Protein AF-A0AAP6A7G8-F1 (afdb_monomer_lite)

Organism: Streptococcus suis (NCBI:txid1307)

InterPro domains:
  IPR006541 Bacteriocin-associated integral membrane protein [PF07242] (1-87)

Sequence (88 aa):
MNLLYFETFKRKIAIKRIAGMGFIELHGSYLGEQVGSALIGMGLAMFMTKSVIVSLGVVVALLINSWMLLNNQAKREEKIQLSVLNGR

pLDDT: mean 75.29, std 10.33, range [42.47, 88.81]

Foldseek 3Di:
DLVVVCVVCVVVLVVVVVVVDDPCVSCVVVLVVLLVVLVVQLVVQCVPVVDNVRSVVSSVVSNVVVVVVNVVVVVVSVVVVVVVVVPD

Secondary structure (DSSP, 8-state):
-HHHHHHHHHHHHHHHHHTT--HHHHHHHHHHHHHHHHHHHHHHHHHHH--HHHHHHHHHHHHHHHHHHHHHHHHHHHHHHHHHHTT-

Radius of gyration: 16.34 Å; chains: 1; bounding box: 34×21×48 Å

Structure (mmCIF, 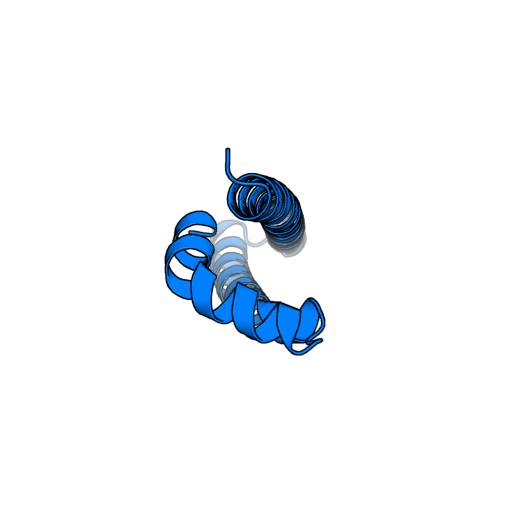N/CA/C/O backbone):
data_AF-A0AAP6A7G8-F1
#
_entry.id   AF-A0AAP6A7G8-F1
#
loop_
_atom_site.group_PDB
_atom_site.id
_atom_site.type_symbol
_atom_site.label_atom_id
_atom_site.label_alt_id
_atom_site.label_comp_id
_atom_site.label_asym_id
_atom_site.label_entity_id
_atom_site.label_seq_id
_atom_site.pdbx_PDB_ins_code
_atom_site.Cartn_x
_atom_site.Cartn_y
_atom_site.Cartn_z
_atom_site.occupancy
_atom_site.B_iso_or_equiv
_atom_site.auth_seq_id
_atom_site.auth_comp_id
_atom_site.auth_asym_id
_atom_site.auth_atom_id
_atom_site.pdbx_PDB_model_num
ATOM 1 N N . MET A 1 1 ? -3.468 8.522 1.929 1.00 52.06 1 MET A N 1
ATOM 2 C CA . MET A 1 1 ? -4.649 7.761 1.452 1.00 52.06 1 MET A CA 1
ATOM 3 C C . MET A 1 1 ? -5.102 6.665 2.416 1.00 52.06 1 MET A C 1
ATOM 5 O O . MET A 1 1 ? -6.298 6.521 2.600 1.00 52.06 1 MET A O 1
ATOM 9 N N . ASN A 1 2 ? -4.194 5.937 3.076 1.00 62.41 2 ASN A N 1
ATOM 10 C CA . ASN A 1 2 ? -4.559 4.830 3.974 1.00 62.41 2 ASN A CA 1
ATOM 11 C C . ASN A 1 2 ? -5.365 5.296 5.223 1.00 62.41 2 ASN A C 1
ATOM 13 O O . ASN A 1 2 ? -6.387 4.713 5.557 1.00 62.41 2 ASN A O 1
ATOM 17 N N . LEU A 1 3 ? -5.025 6.462 5.800 1.00 62.84 3 LEU A N 1
ATOM 18 C CA . LEU A 1 3 ? -5.809 7.111 6.875 1.00 62.84 3 LEU A CA 1
ATOM 19 C C . LEU A 1 3 ? -7.270 7.387 6.485 1.00 62.84 3 LEU A C 1
ATOM 21 O O . LEU A 1 3 ? -8.172 7.091 7.257 1.00 62.84 3 LEU A O 1
ATOM 25 N N . LEU A 1 4 ? -7.495 7.907 5.274 1.00 68.44 4 LEU A N 1
ATOM 26 C CA . LEU A 1 4 ? -8.830 8.260 4.785 1.00 68.44 4 LEU A CA 1
ATOM 27 C C . LEU A 1 4 ? -9.695 7.008 4.574 1.00 68.44 4 LEU A C 1
ATOM 29 O O . LEU A 1 4 ? -10.889 7.027 4.862 1.00 68.44 4 LEU A O 1
ATOM 33 N N . TYR A 1 5 ? -9.084 5.912 4.106 1.00 72.31 5 TYR A N 1
ATOM 34 C CA . TYR A 1 5 ? -9.738 4.607 3.998 1.00 72.31 5 TYR A CA 1
ATOM 35 C C . TYR A 1 5 ? -10.215 4.135 5.373 1.00 72.31 5 TYR A C 1
ATOM 37 O O . TYR A 1 5 ? -11.396 3.848 5.557 1.00 72.31 5 TYR A O 1
ATOM 45 N N . PHE A 1 6 ? -9.328 4.126 6.367 1.00 68.38 6 PHE A N 1
ATOM 46 C CA . PHE A 1 6 ? -9.713 3.726 7.712 1.00 68.38 6 PHE A CA 1
ATOM 47 C C . PHE A 1 6 ? -10.751 4.671 8.326 1.00 68.38 6 PHE A C 1
ATOM 49 O O . PHE A 1 6 ? -11.740 4.195 8.861 1.00 68.38 6 PHE A O 1
ATOM 56 N N . GLU A 1 7 ? -10.632 5.992 8.191 1.00 69.44 7 GLU A N 1
ATOM 57 C CA . GLU A 1 7 ? -11.652 6.922 8.698 1.00 69.44 7 GLU A CA 1
ATOM 58 C C . GLU A 1 7 ? -13.026 6.722 8.049 1.00 69.44 7 GLU A C 1
ATOM 60 O O . GLU A 1 7 ? -14.034 6.668 8.754 1.00 69.44 7 GLU A O 1
ATOM 65 N N . THR A 1 8 ? -13.069 6.532 6.731 1.00 70.69 8 THR A N 1
ATOM 66 C CA . THR A 1 8 ? -14.321 6.352 5.980 1.00 70.69 8 THR A CA 1
ATOM 67 C C . THR A 1 8 ? -14.963 4.991 6.262 1.00 70.69 8 THR A C 1
ATOM 69 O O . THR A 1 8 ? -16.188 4.871 6.336 1.00 70.69 8 THR A O 1
ATOM 72 N N . PHE A 1 9 ? -14.151 3.946 6.445 1.00 69.81 9 PHE A N 1
ATOM 73 C CA . PHE A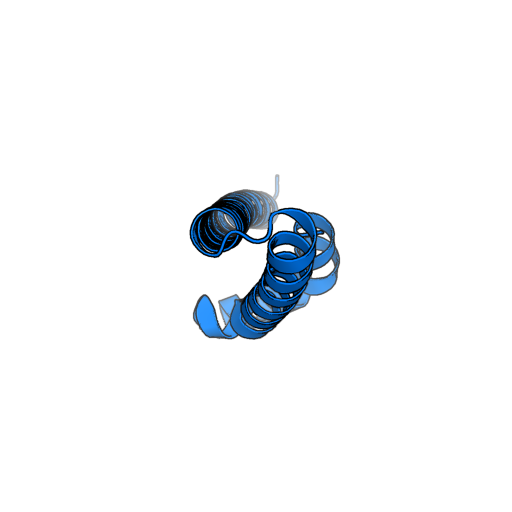 1 9 ? -14.628 2.571 6.591 1.00 69.81 9 PHE A CA 1
ATOM 74 C C . PHE A 1 9 ? -14.552 2.024 8.021 1.00 69.81 9 PHE A C 1
ATOM 76 O O . PHE A 1 9 ? -15.018 0.910 8.238 1.00 69.81 9 PHE A O 1
ATOM 83 N N . LYS A 1 10 ? -14.081 2.792 9.013 1.00 72.62 10 LYS A N 1
ATOM 84 C CA . LYS A 1 10 ? -13.897 2.401 10.430 1.00 72.62 10 LYS A CA 1
ATOM 85 C C . LYS A 1 10 ? -15.067 1.605 11.000 1.00 72.62 10 LYS A C 1
ATOM 87 O O . LYS A 1 10 ? -14.887 0.506 11.518 1.00 72.62 10 LYS A O 1
ATOM 92 N N . ARG A 1 11 ? -16.292 2.123 10.849 1.00 67.69 11 ARG A N 1
ATOM 93 C CA . ARG A 1 11 ? -17.515 1.462 11.339 1.00 67.69 11 ARG A CA 1
ATOM 94 C C . ARG A 1 11 ? -17.791 0.150 10.599 1.00 67.69 11 ARG A C 1
ATOM 96 O O . ARG A 1 11 ? -18.099 -0.853 11.234 1.00 67.69 11 ARG A O 1
ATOM 103 N N . LYS A 1 12 ? -17.663 0.138 9.267 1.00 71.81 12 LYS A N 1
ATOM 104 C CA . LYS A 1 12 ? -17.841 -1.080 8.456 1.00 71.81 12 LYS A CA 1
ATOM 105 C C . LYS A 1 12 ? -16.780 -2.127 8.797 1.00 71.81 12 LYS A C 1
ATOM 107 O O . LYS A 1 12 ? -17.116 -3.298 8.917 1.00 71.81 12 LYS A O 1
ATOM 112 N N . ILE A 1 13 ? -15.536 -1.699 8.994 1.00 72.69 13 ILE A N 1
ATOM 113 C CA . ILE A 1 13 ? -14.411 -2.544 9.385 1.00 72.69 13 ILE A CA 1
ATOM 114 C C . ILE A 1 13 ? -14.676 -3.192 10.748 1.00 72.69 13 ILE A C 1
ATOM 116 O O . ILE A 1 13 ? -14.580 -4.410 10.863 1.00 72.69 13 ILE A O 1
ATOM 120 N N . ALA A 1 14 ? -15.082 -2.410 11.751 1.00 68.19 14 ALA A N 1
ATOM 121 C CA . ALA A 1 14 ? -15.400 -2.922 13.082 1.00 68.19 14 ALA A CA 1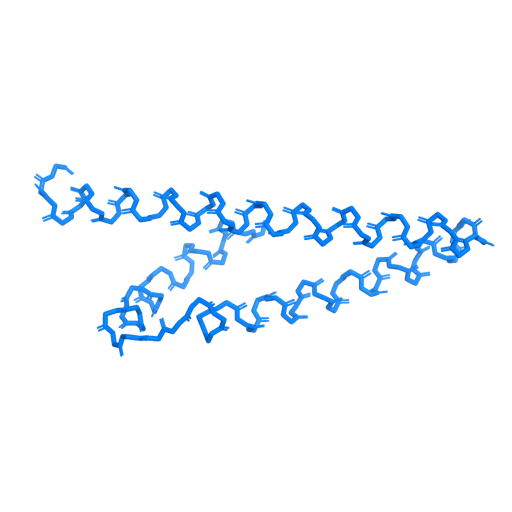
ATOM 122 C C . ALA A 1 14 ? -16.547 -3.950 13.056 1.00 68.19 14 ALA A C 1
ATOM 124 O O . ALA A 1 14 ? -16.409 -5.035 13.615 1.00 68.19 14 ALA A O 1
ATOM 125 N N . ILE A 1 15 ? -17.646 -3.658 12.347 1.00 69.19 15 ILE A N 1
ATOM 126 C CA . ILE A 1 15 ? -18.795 -4.575 12.223 1.00 69.19 15 ILE A CA 1
ATOM 127 C C . ILE A 1 15 ? -18.385 -5.882 11.534 1.00 69.19 15 ILE A C 1
ATOM 129 O O . ILE A 1 15 ? -18.696 -6.965 12.022 1.00 69.19 15 ILE A O 1
ATOM 133 N N . LYS A 1 16 ? -17.654 -5.794 10.416 1.00 75.12 16 LYS A N 1
ATOM 134 C CA . LYS A 1 16 ? -17.185 -6.970 9.673 1.00 75.12 16 LYS A CA 1
ATOM 135 C C . LYS A 1 16 ? -16.199 -7.820 10.481 1.00 75.12 16 LYS A C 1
ATOM 137 O O . LYS A 1 16 ? -16.227 -9.041 10.378 1.00 75.12 16 LYS A O 1
ATOM 142 N N . ARG A 1 17 ? -15.374 -7.188 11.322 1.00 68.94 17 ARG A N 1
ATOM 143 C CA . ARG A 1 17 ? -14.440 -7.872 12.226 1.00 68.94 17 ARG A CA 1
ATOM 144 C C . ARG A 1 17 ? -15.163 -8.612 13.353 1.00 68.94 17 ARG A C 1
ATOM 146 O O . ARG A 1 17 ? -14.816 -9.753 13.629 1.00 68.94 17 ARG A O 1
ATOM 153 N N . ILE A 1 18 ? -16.193 -8.006 13.956 1.00 68.00 18 ILE A N 1
ATOM 154 C CA . ILE A 1 18 ? -17.056 -8.669 14.957 1.00 68.00 18 ILE A CA 1
ATOM 155 C C . ILE A 1 18 ? -17.817 -9.846 14.326 1.00 68.00 18 ILE A C 1
ATOM 157 O O . ILE A 1 18 ? -18.031 -10.861 14.979 1.00 68.00 18 ILE A O 1
ATOM 161 N N . ALA A 1 19 ? -18.158 -9.748 13.038 1.00 73.25 19 ALA A N 1
ATOM 162 C CA . ALA A 1 19 ? -18.756 -10.836 12.266 1.00 73.25 19 ALA A CA 1
ATOM 163 C C . ALA A 1 19 ? -17.767 -11.963 11.884 1.00 73.25 19 ALA A C 1
ATOM 165 O O . ALA A 1 19 ? -18.163 -12.904 11.203 1.00 73.25 19 ALA A O 1
ATOM 166 N N . GLY A 1 20 ? -16.495 -11.881 12.296 1.00 71.81 20 GLY A N 1
ATOM 167 C CA . GLY A 1 20 ? -15.489 -12.921 12.068 1.00 71.81 20 GLY A CA 1
ATOM 168 C C . GLY A 1 20 ? -14.793 -12.881 10.704 1.00 71.81 20 GLY A C 1
ATOM 169 O O . GLY A 1 20 ? -14.061 -13.817 10.390 1.00 71.81 20 GLY A O 1
ATOM 170 N N . MET A 1 21 ? -14.975 -11.826 9.895 1.00 73.50 21 MET A N 1
ATOM 171 C CA . MET A 1 21 ? -14.281 -11.717 8.602 1.00 73.50 21 MET A CA 1
ATOM 172 C C . MET A 1 21 ? -12.770 -11.570 8.788 1.00 73.50 21 MET A C 1
ATOM 174 O O . MET A 1 21 ? -12.292 -10.778 9.610 1.00 73.50 21 MET A O 1
ATOM 178 N N . GLY A 1 22 ? -12.017 -12.310 7.975 1.00 69.69 22 GLY A N 1
ATOM 179 C CA . GLY A 1 22 ? -10.559 -12.286 7.989 1.00 69.69 22 GLY A CA 1
ATOM 180 C C . GLY A 1 22 ? -9.973 -10.987 7.424 1.00 69.69 22 GLY A C 1
ATOM 181 O O . GLY A 1 22 ? -10.636 -10.204 6.744 1.00 69.69 22 GLY A O 1
ATOM 182 N N . PHE A 1 23 ? -8.675 -10.771 7.653 1.00 68.00 23 PHE A N 1
ATOM 183 C CA . PHE A 1 23 ? -7.949 -9.579 7.189 1.00 68.00 23 PHE A CA 1
ATOM 184 C C . PHE A 1 23 ? -8.032 -9.374 5.664 1.00 68.00 23 PHE A C 1
ATOM 186 O O . PHE A 1 23 ? -8.167 -8.242 5.198 1.00 68.00 23 PHE A O 1
ATOM 193 N N . ILE A 1 24 ? -8.000 -10.461 4.884 1.00 66.62 24 ILE A N 1
ATOM 194 C CA . ILE A 1 24 ? -8.075 -10.398 3.417 1.00 66.62 24 ILE A CA 1
ATOM 195 C C . ILE A 1 24 ? -9.479 -10.029 2.926 1.00 66.62 24 ILE A C 1
ATOM 197 O O . ILE A 1 24 ? -9.591 -9.232 2.005 1.00 66.62 24 ILE A O 1
ATOM 201 N N . GLU A 1 25 ? -10.558 -10.509 3.545 1.00 69.81 25 GLU A N 1
ATOM 202 C CA . GLU A 1 25 ? -11.920 -10.081 3.168 1.00 69.81 25 GLU A CA 1
ATOM 203 C C . GLU A 1 25 ? -12.183 -8.615 3.520 1.00 69.81 25 GLU A C 1
ATOM 205 O O . GLU A 1 25 ? -12.934 -7.913 2.840 1.00 69.81 25 GLU A O 1
ATOM 210 N N . LEU A 1 26 ? -11.541 -8.141 4.585 1.00 71.62 26 LEU A N 1
ATOM 211 C CA . LEU A 1 26 ? -11.697 -6.784 5.079 1.00 71.62 26 LEU A CA 1
ATOM 212 C C . LEU A 1 26 ? -10.935 -5.756 4.232 1.00 71.62 26 LEU A C 1
ATOM 214 O O . LEU A 1 26 ? -11.423 -4.645 4.027 1.00 71.62 26 LEU A O 1
ATOM 218 N N . HIS A 1 27 ? -9.744 -6.121 3.755 1.00 78.31 27 HIS A N 1
ATOM 219 C CA . HIS A 1 27 ? -8.832 -5.220 3.047 1.00 78.31 27 HIS A CA 1
ATOM 220 C C . HIS A 1 27 ? -8.570 -5.616 1.591 1.00 78.31 27 HIS A C 1
ATOM 222 O O . HIS A 1 27 ? -7.822 -4.926 0.909 1.00 78.31 27 HIS A O 1
ATOM 228 N N . GLY A 1 28 ? -9.183 -6.684 1.083 1.00 74.38 28 GLY A N 1
ATOM 229 C CA . GLY A 1 28 ? -8.924 -7.216 -0.257 1.00 74.38 28 GLY A CA 1
ATOM 230 C C . GLY A 1 28 ? -9.224 -6.221 -1.376 1.00 74.38 28 GLY A C 1
ATOM 231 O O . GLY A 1 28 ? -8.410 -6.066 -2.278 1.00 74.38 28 GLY A O 1
ATOM 232 N N . SER A 1 29 ? -10.329 -5.473 -1.278 1.00 76.69 29 SER A N 1
ATOM 233 C CA . SER A 1 29 ? -10.641 -4.397 -2.237 1.00 76.69 29 SER A CA 1
ATOM 234 C C . SER A 1 29 ? -9.574 -3.299 -2.221 1.00 76.69 29 SER A C 1
ATOM 236 O O . SER A 1 29 ? -9.135 -2.839 -3.268 1.00 76.69 29 SER A O 1
ATOM 238 N N . TYR A 1 30 ? -9.107 -2.926 -1.027 1.00 79.31 30 TYR A N 1
ATOM 239 C CA . TYR A 1 30 ? -8.072 -1.910 -0.848 1.00 79.31 30 TYR A CA 1
ATOM 240 C C . TYR A 1 30 ? -6.705 -2.378 -1.372 1.00 79.31 30 TYR A C 1
ATOM 242 O O . TYR A 1 30 ? -6.002 -1.628 -2.044 1.00 79.31 30 TYR A O 1
ATOM 250 N N . LEU A 1 31 ? -6.346 -3.638 -1.119 1.00 77.38 31 LEU A N 1
ATOM 251 C CA . LEU A 1 31 ? -5.158 -4.275 -1.687 1.00 77.38 31 LEU A CA 1
ATOM 252 C C . LEU A 1 31 ? -5.256 -4.357 -3.218 1.00 77.38 31 LEU A C 1
ATOM 254 O O . LEU A 1 31 ? -4.269 -4.105 -3.900 1.00 77.38 31 LEU A O 1
ATOM 258 N N . GLY A 1 32 ? -6.443 -4.632 -3.766 1.00 80.19 32 GLY A N 1
ATOM 259 C CA . GLY A 1 32 ? -6.699 -4.610 -5.207 1.00 80.19 32 GLY A CA 1
ATOM 260 C C . GLY A 1 32 ? -6.465 -3.230 -5.830 1.00 80.19 32 GLY A C 1
ATOM 261 O O . GLY A 1 32 ? -5.761 -3.118 -6.832 1.00 80.19 32 GLY A O 1
ATOM 262 N N . GLU A 1 33 ? -6.973 -2.166 -5.206 1.00 83.69 33 GLU A N 1
ATOM 263 C CA . GLU A 1 33 ? -6.723 -0.779 -5.633 1.00 83.69 33 GLU A CA 1
ATOM 264 C C . GLU A 1 33 ? -5.239 -0.386 -5.515 1.00 83.69 33 GLU A C 1
ATOM 266 O O . GLU A 1 33 ? -4.693 0.308 -6.379 1.00 83.69 33 GLU A O 1
ATOM 271 N N . GLN A 1 34 ? -4.545 -0.863 -4.477 1.00 82.69 34 GLN A N 1
ATOM 272 C CA . GLN A 1 34 ? -3.099 -0.677 -4.337 1.00 82.69 34 GLN A CA 1
ATOM 273 C C . GLN A 1 34 ? -2.317 -1.387 -5.443 1.00 82.69 34 GLN A C 1
ATOM 275 O O . GLN A 1 34 ? -1.390 -0.806 -5.998 1.00 82.69 34 GLN A O 1
ATOM 280 N N . VAL A 1 35 ? -2.702 -2.610 -5.808 1.00 84.19 35 VAL A N 1
ATOM 281 C CA . VAL A 1 35 ? -2.079 -3.330 -6.926 1.00 84.19 35 VAL A CA 1
ATOM 282 C C . VAL A 1 35 ? -2.344 -2.597 -8.241 1.00 84.19 35 VAL A C 1
ATOM 284 O O . VAL A 1 35 ? -1.411 -2.379 -9.009 1.00 84.19 35 VAL A O 1
ATOM 287 N N . GLY A 1 36 ? -3.575 -2.138 -8.480 1.00 85.50 36 GLY A N 1
ATOM 288 C CA . GLY A 1 36 ? -3.914 -1.361 -9.674 1.00 85.50 36 GLY A CA 1
ATOM 289 C C . GLY A 1 36 ? -3.107 -0.063 -9.788 1.00 85.50 36 GLY A C 1
ATOM 290 O O . GLY A 1 36 ? -2.514 0.212 -10.830 1.00 85.50 36 GLY A O 1
ATOM 291 N N . SER A 1 37 ? -3.007 0.708 -8.703 1.00 86.12 37 SER A N 1
ATOM 292 C CA . SER A 1 37 ? -2.188 1.929 -8.680 1.00 86.12 37 SER A CA 1
ATOM 293 C C . SER A 1 37 ? -0.687 1.643 -8.819 1.00 86.12 37 SER A C 1
ATOM 295 O O . SER A 1 37 ? 0.006 2.381 -9.521 1.00 86.12 37 SER A O 1
ATOM 297 N N . ALA A 1 38 ? -0.184 0.548 -8.240 1.00 85.56 38 ALA A N 1
ATOM 298 C CA . ALA A 1 38 ? 1.203 0.121 -8.407 1.00 85.56 38 ALA A CA 1
ATOM 299 C C . ALA A 1 38 ? 1.521 -0.274 -9.860 1.00 85.56 38 ALA A C 1
ATOM 301 O O . ALA A 1 38 ? 2.586 0.083 -10.358 1.00 85.56 38 ALA A O 1
ATOM 302 N N . LEU A 1 39 ? 0.599 -0.937 -10.567 1.00 85.56 39 LEU A N 1
ATOM 303 C CA . LEU A 1 39 ? 0.754 -1.267 -11.991 1.00 85.56 39 LEU A CA 1
ATOM 304 C C . LEU A 1 39 ? 0.769 -0.016 -12.880 1.00 85.56 39 LEU A C 1
ATOM 306 O O . LEU A 1 39 ? 1.582 0.074 -13.798 1.00 85.56 39 LEU A O 1
ATOM 310 N N . ILE A 1 40 ? -0.067 0.984 -12.583 1.00 88.81 40 ILE A N 1
ATOM 311 C CA . ILE A 1 40 ? -0.018 2.285 -13.274 1.00 88.81 40 ILE A CA 1
ATOM 312 C C . ILE A 1 40 ? 1.336 2.965 -13.022 1.00 88.81 40 ILE A C 1
ATOM 314 O O . ILE A 1 40 ? 1.989 3.423 -13.962 1.00 88.81 40 ILE A O 1
ATOM 318 N N . GLY A 1 41 ? 1.794 2.973 -11.766 1.00 86.62 41 GLY A N 1
ATOM 319 C CA . GLY A 1 41 ? 3.114 3.481 -11.393 1.00 86.62 41 GLY A CA 1
ATOM 320 C C . GLY A 1 41 ? 4.253 2.748 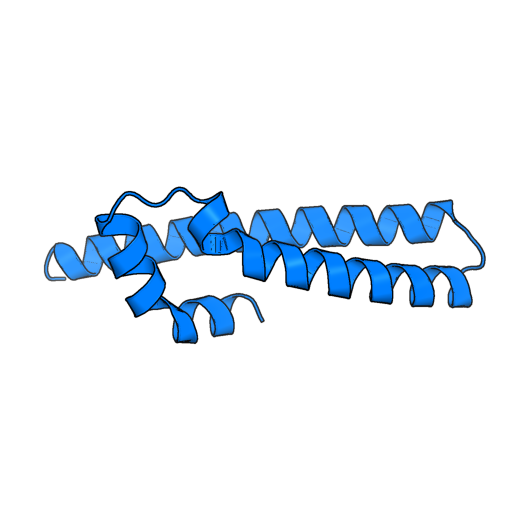-12.107 1.00 86.62 41 GLY A C 1
ATOM 321 O O . GLY A 1 41 ? 5.205 3.384 -12.551 1.00 86.62 41 GLY A O 1
ATOM 322 N N . MET A 1 42 ? 4.124 1.432 -12.295 1.00 84.38 42 MET A N 1
ATOM 323 C CA . MET A 1 42 ? 5.070 0.613 -13.054 1.00 84.38 42 MET A CA 1
ATOM 324 C C . MET A 1 42 ? 5.152 1.039 -14.518 1.00 84.38 42 MET A C 1
ATOM 326 O O . MET A 1 42 ? 6.252 1.192 -15.041 1.00 84.38 42 MET A O 1
ATOM 330 N N . GLY A 1 43 ? 4.008 1.242 -15.177 1.00 84.00 43 GLY A N 1
ATOM 331 C CA . GLY A 1 43 ? 3.959 1.669 -16.576 1.00 84.00 43 GLY A CA 1
ATOM 332 C C . GLY A 1 43 ? 4.622 3.031 -16.784 1.00 84.00 43 GLY A C 1
ATOM 333 O O . GLY A 1 43 ? 5.431 3.198 -17.698 1.00 84.00 43 GLY A O 1
ATOM 334 N N . LEU A 1 44 ? 4.358 3.981 -15.881 1.00 85.94 44 LEU A N 1
ATOM 335 C CA . LEU A 1 44 ? 5.016 5.292 -15.882 1.00 85.94 44 LEU A CA 1
ATOM 336 C C . LEU A 1 44 ? 6.524 5.179 -15.620 1.00 85.94 44 LEU A C 1
ATOM 338 O O . LEU A 1 44 ? 7.321 5.807 -16.319 1.00 85.94 44 LEU A O 1
ATOM 342 N N . ALA A 1 45 ? 6.926 4.350 -14.653 1.00 83.62 45 ALA A N 1
ATOM 343 C CA . ALA A 1 45 ? 8.331 4.113 -14.345 1.00 83.62 45 ALA A CA 1
ATOM 344 C C . ALA A 1 45 ? 9.071 3.493 -15.538 1.00 83.62 45 ALA A C 1
ATOM 346 O O . ALA A 1 45 ? 10.157 3.965 -15.877 1.00 83.62 45 ALA A O 1
ATOM 347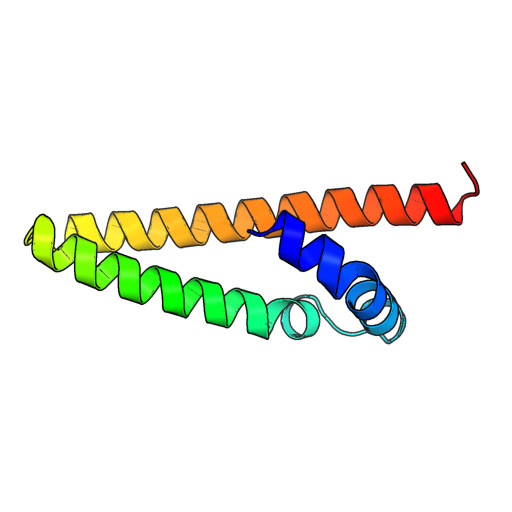 N N . MET A 1 46 ? 8.472 2.514 -16.226 1.00 83.69 46 MET A N 1
ATOM 348 C CA . MET A 1 46 ? 9.045 1.906 -17.432 1.00 83.69 46 MET A CA 1
ATOM 349 C C . MET A 1 46 ? 9.183 2.919 -18.560 1.00 83.69 46 MET A C 1
ATOM 351 O O . MET A 1 46 ? 10.223 2.954 -19.217 1.00 83.69 46 MET A O 1
ATOM 355 N N . PHE A 1 47 ? 8.164 3.757 -18.765 1.00 84.00 47 PHE A N 1
ATOM 356 C CA . PHE A 1 47 ? 8.195 4.801 -19.783 1.00 84.00 47 PHE A CA 1
ATOM 357 C C . PHE A 1 47 ? 9.352 5.785 -19.553 1.00 84.00 47 PHE A C 1
ATOM 359 O O . PHE A 1 47 ? 10.063 6.125 -20.498 1.00 84.00 47 PHE A O 1
ATOM 366 N N . MET A 1 48 ? 9.583 6.195 -18.302 1.00 84.50 48 MET A N 1
ATOM 367 C CA . MET A 1 48 ? 10.643 7.150 -17.965 1.00 84.50 48 MET A CA 1
ATOM 368 C C . MET A 1 48 ? 12.042 6.534 -17.908 1.00 84.50 48 MET A C 1
ATOM 370 O O . MET A 1 48 ? 12.985 7.094 -18.458 1.00 84.50 48 MET A O 1
ATOM 374 N N . THR A 1 49 ? 12.205 5.394 -17.236 1.00 85.44 49 THR A N 1
ATOM 375 C CA . THR A 1 49 ? 13.537 4.811 -16.994 1.00 85.44 49 THR A CA 1
ATOM 376 C C . THR A 1 49 ? 14.017 3.908 -18.121 1.00 85.44 49 THR A C 1
ATOM 378 O O . THR A 1 49 ? 15.202 3.583 -18.162 1.00 85.44 49 THR A O 1
ATOM 381 N N . LYS A 1 50 ? 13.115 3.458 -19.009 1.00 84.19 50 LYS A N 1
ATOM 382 C CA . LYS A 1 50 ? 13.366 2.426 -20.034 1.00 84.19 50 LYS A CA 1
ATOM 383 C C . LYS A 1 50 ? 14.030 1.152 -19.493 1.00 84.19 50 LYS A C 1
ATOM 385 O O . LYS A 1 50 ? 14.582 0.362 -20.254 1.00 84.19 50 LYS A O 1
ATOM 390 N N . SER A 1 51 ? 13.964 0.940 -18.178 1.00 82.62 51 SER A N 1
ATOM 391 C CA . SER A 1 51 ? 14.598 -0.165 -17.474 1.00 82.62 51 SER A CA 1
ATOM 392 C C . SER A 1 51 ? 13.551 -0.946 -16.696 1.00 82.62 51 SER A C 1
ATOM 394 O O . SER A 1 51 ? 12.902 -0.443 -15.771 1.00 82.62 51 SER A O 1
ATOM 396 N N . VAL A 1 52 ? 13.409 -2.215 -17.070 1.00 81.25 52 VAL A N 1
ATOM 397 C CA . VAL A 1 52 ? 12.472 -3.152 -16.440 1.00 81.25 52 VAL A CA 1
ATOM 398 C C . VAL A 1 52 ? 12.860 -3.409 -14.980 1.00 81.25 52 VAL A C 1
ATOM 400 O O . VAL A 1 52 ? 11.985 -3.481 -14.123 1.00 81.25 52 VAL A O 1
ATOM 403 N N . ILE A 1 53 ? 14.161 -3.464 -14.675 1.00 86.69 53 ILE A N 1
ATOM 404 C CA . ILE A 1 53 ? 14.680 -3.715 -13.319 1.00 86.69 53 ILE A CA 1
ATOM 405 C C . ILE A 1 53 ? 14.322 -2.567 -12.374 1.00 86.69 53 ILE A C 1
ATOM 407 O O . ILE A 1 53 ? 13.840 -2.808 -11.268 1.00 86.69 53 ILE A O 1
ATOM 411 N N . VAL A 1 54 ? 14.510 -1.318 -12.813 1.00 85.44 54 VAL A N 1
ATOM 412 C CA . VAL A 1 54 ? 14.178 -0.145 -11.990 1.00 85.44 54 VAL A CA 1
ATOM 413 C C . VAL A 1 54 ? 12.672 -0.082 -11.741 1.00 85.44 54 VAL A C 1
ATOM 415 O O . VAL A 1 54 ? 12.234 0.131 -10.613 1.00 85.44 54 VAL A O 1
ATOM 418 N N . SER A 1 55 ? 11.876 -0.361 -12.771 1.00 83.25 55 SER A N 1
ATOM 419 C CA . SER A 1 55 ? 10.414 -0.365 -12.673 1.00 83.25 55 SER A CA 1
ATOM 420 C C . SER A 1 55 ? 9.893 -1.461 -11.737 1.00 83.25 55 SER A C 1
ATOM 422 O O . SER A 1 55 ? 8.999 -1.206 -10.933 1.00 83.25 55 SER A O 1
ATOM 424 N N . LEU A 1 56 ? 10.490 -2.658 -11.774 1.00 84.88 56 LEU A N 1
ATOM 425 C CA . LEU A 1 56 ? 10.216 -3.733 -10.814 1.00 84.88 56 LEU A CA 1
ATOM 426 C C . LEU A 1 56 ? 10.572 -3.323 -9.382 1.00 84.88 56 LEU A C 1
ATOM 428 O O . LEU A 1 56 ? 9.773 -3.539 -8.472 1.00 84.88 56 LEU A O 1
ATOM 432 N N . GLY A 1 57 ? 11.733 -2.693 -9.182 1.00 86.69 57 GLY A N 1
ATOM 433 C CA . GLY A 1 57 ? 12.156 -2.199 -7.871 1.00 86.69 57 GLY A CA 1
ATOM 434 C C . GLY A 1 57 ? 11.158 -1.207 -7.268 1.00 86.69 57 GLY A C 1
ATOM 435 O O . GLY A 1 57 ? 10.807 -1.322 -6.095 1.00 86.69 57 GLY A O 1
ATOM 436 N N . VAL A 1 58 ? 10.635 -0.287 -8.084 1.00 86.75 58 VAL A N 1
ATOM 437 C CA . VAL A 1 58 ? 9.612 0.683 -7.662 1.00 86.75 58 VAL A CA 1
ATOM 438 C C . VAL A 1 58 ? 8.314 -0.014 -7.249 1.00 86.75 58 VAL A C 1
ATOM 440 O O . VAL A 1 58 ? 7.760 0.311 -6.199 1.00 86.75 58 VAL A O 1
ATOM 443 N N . VAL A 1 59 ? 7.842 -0.998 -8.020 1.00 84.81 59 VAL A N 1
ATOM 444 C CA . VAL A 1 59 ? 6.620 -1.751 -7.681 1.00 84.81 59 VAL A CA 1
ATOM 445 C C . VAL A 1 59 ? 6.781 -2.509 -6.373 1.00 84.81 59 VAL A C 1
ATOM 447 O O . VAL A 1 59 ? 5.922 -2.412 -5.499 1.00 84.81 59 VAL A O 1
ATOM 450 N N . VAL A 1 60 ? 7.890 -3.231 -6.207 1.00 87.25 60 VAL A N 1
ATOM 451 C CA . VAL A 1 60 ? 8.163 -3.983 -4.976 1.00 87.25 60 VAL A CA 1
ATOM 452 C C . VAL A 1 60 ? 8.231 -3.038 -3.775 1.00 87.25 60 VAL A C 1
ATOM 454 O O . VAL A 1 60 ? 7.611 -3.310 -2.747 1.00 87.25 60 VAL A O 1
ATOM 457 N N . ALA A 1 61 ? 8.907 -1.894 -3.912 1.00 87.56 61 ALA A N 1
ATOM 458 C CA . ALA A 1 61 ? 8.981 -0.890 -2.856 1.00 87.56 61 ALA A CA 1
ATOM 459 C C . ALA A 1 61 ? 7.597 -0.327 -2.486 1.00 87.56 61 ALA A C 1
ATOM 461 O O . ALA A 1 61 ? 7.287 -0.187 -1.300 1.00 87.56 61 ALA A O 1
ATOM 462 N N . LEU A 1 62 ? 6.743 -0.048 -3.477 1.00 86.88 62 LEU A N 1
ATOM 463 C CA . LEU A 1 62 ? 5.376 0.423 -3.249 1.00 86.88 62 LEU A CA 1
ATOM 464 C C . LEU A 1 62 ? 4.524 -0.625 -2.531 1.00 86.88 62 LEU A C 1
ATOM 466 O O . LEU A 1 62 ? 3.854 -0.281 -1.561 1.00 86.88 62 LEU A O 1
ATOM 470 N N . LEU A 1 63 ? 4.594 -1.894 -2.943 1.00 83.88 63 LEU A N 1
ATOM 471 C CA . LEU A 1 63 ? 3.849 -2.985 -2.308 1.00 83.88 63 LEU A CA 1
ATOM 472 C C . LEU A 1 63 ? 4.273 -3.193 -0.847 1.00 83.88 63 LEU A C 1
ATOM 474 O O . LEU A 1 63 ? 3.413 -3.282 0.031 1.00 83.88 63 LEU A O 1
ATOM 478 N N . ILE A 1 64 ? 5.582 -3.208 -0.566 1.00 87.56 64 ILE A N 1
ATOM 479 C CA . ILE A 1 64 ? 6.107 -3.331 0.805 1.00 87.56 64 ILE A CA 1
ATOM 480 C C . ILE A 1 64 ? 5.644 -2.151 1.664 1.00 87.56 64 ILE A C 1
ATOM 482 O O . ILE A 1 64 ? 5.153 -2.350 2.778 1.00 87.56 64 ILE A O 1
ATOM 486 N N . ASN A 1 65 ? 5.757 -0.926 1.146 1.00 85.94 65 ASN A N 1
ATOM 487 C CA . ASN A 1 65 ? 5.330 0.276 1.856 1.00 85.94 65 ASN A CA 1
ATOM 488 C C . ASN A 1 65 ? 3.828 0.223 2.181 1.00 85.94 65 ASN A C 1
ATOM 490 O O . ASN A 1 65 ? 3.413 0.434 3.321 1.00 85.94 65 ASN A O 1
ATOM 494 N N . SER A 1 66 ? 3.013 -0.151 1.197 1.00 81.81 66 SER A N 1
ATOM 495 C CA . SER A 1 66 ? 1.572 -0.327 1.350 1.00 81.81 66 SER A CA 1
ATOM 496 C C . SER A 1 66 ? 1.199 -1.358 2.408 1.00 81.81 66 SER A C 1
ATOM 498 O O . SER A 1 66 ? 0.345 -1.082 3.257 1.00 81.81 66 SER A O 1
ATOM 500 N N . TRP A 1 67 ? 1.867 -2.513 2.402 1.00 79.69 67 TRP A N 1
ATOM 501 C CA . TRP A 1 67 ? 1.675 -3.557 3.403 1.00 79.69 67 TRP A CA 1
ATOM 502 C C . TRP A 1 67 ? 2.045 -3.060 4.802 1.00 79.69 67 TRP A C 1
ATOM 504 O O . TRP A 1 67 ? 1.269 -3.211 5.750 1.00 79.69 67 TRP A O 1
ATOM 514 N N . MET A 1 68 ? 3.222 -2.441 4.949 1.00 81.88 68 MET A N 1
ATOM 515 C CA . MET A 1 68 ? 3.677 -1.904 6.232 1.00 81.88 68 MET A CA 1
ATOM 516 C C . MET A 1 68 ? 2.713 -0.844 6.761 1.00 81.88 68 MET A C 1
ATOM 518 O O . MET A 1 68 ? 2.353 -0.888 7.938 1.00 81.88 68 MET A O 1
ATOM 522 N N . LEU A 1 69 ? 2.261 0.088 5.921 1.00 82.25 69 LEU A N 1
ATOM 523 C CA . LEU A 1 69 ? 1.298 1.115 6.311 1.00 82.25 69 LEU A CA 1
ATOM 524 C C . LEU A 1 69 ? -0.029 0.505 6.767 1.00 82.25 69 LEU A C 1
ATOM 526 O O . LEU A 1 69 ? -0.525 0.881 7.828 1.00 82.25 69 LEU A O 1
ATOM 530 N N . LEU A 1 70 ? -0.574 -0.449 6.008 1.00 81.44 70 LEU A N 1
ATOM 531 C CA . LEU A 1 70 ? -1.843 -1.104 6.327 1.00 81.44 70 LEU A CA 1
ATOM 532 C C . LEU A 1 70 ? -1.756 -1.862 7.659 1.00 81.44 70 LEU A C 1
ATOM 534 O O . LEU A 1 70 ? -2.623 -1.707 8.514 1.00 81.44 70 LEU A O 1
ATOM 538 N N . ASN A 1 71 ? -0.677 -2.618 7.878 1.00 79.50 71 ASN A N 1
ATOM 539 C CA . ASN A 1 71 ? -0.468 -3.374 9.113 1.00 79.50 71 ASN A CA 1
ATOM 540 C C . ASN A 1 71 ? -0.275 -2.454 10.332 1.00 79.50 71 ASN A C 1
ATOM 542 O O . ASN A 1 71 ? -0.844 -2.685 11.398 1.00 79.50 71 ASN A O 1
ATOM 546 N N . ASN A 1 72 ? 0.509 -1.382 10.185 1.00 79.06 72 ASN A N 1
ATOM 547 C CA . ASN A 1 72 ? 0.717 -0.415 11.264 1.00 79.06 72 ASN A CA 1
ATOM 548 C C . ASN A 1 72 ? -0.568 0.351 11.606 1.00 79.06 72 ASN A C 1
ATOM 550 O O . ASN A 1 72 ? -0.834 0.602 12.783 1.00 79.06 72 ASN A O 1
ATOM 554 N N . GLN A 1 73 ? -1.375 0.702 10.602 1.00 75.00 73 GLN A N 1
ATOM 555 C CA . GLN A 1 73 ? -2.662 1.357 10.822 1.00 75.00 73 GLN A CA 1
ATOM 556 C C . GLN A 1 73 ? -3.677 0.412 11.451 1.00 75.00 73 GLN A C 1
ATOM 558 O O . GLN A 1 73 ? -4.266 0.790 12.455 1.00 75.00 73 GLN A O 1
ATOM 563 N N . ALA A 1 74 ? -3.792 -0.831 10.979 1.00 73.31 74 ALA A N 1
ATOM 564 C CA . ALA A 1 74 ? -4.662 -1.833 11.593 1.00 73.31 74 ALA A CA 1
ATOM 565 C C . ALA A 1 74 ? -4.331 -2.052 13.083 1.00 73.31 74 ALA A C 1
ATOM 567 O O . ALA A 1 74 ? -5.228 -2.057 13.923 1.00 73.31 74 ALA A O 1
ATOM 568 N N . LYS A 1 75 ? -3.039 -2.132 13.441 1.00 75.06 75 LYS A N 1
ATOM 569 C CA . LYS A 1 75 ? -2.596 -2.229 14.845 1.00 75.06 75 LYS A CA 1
ATOM 570 C C . LYS A 1 75 ? -2.913 -0.975 15.666 1.00 75.06 75 LYS A C 1
ATOM 572 O O . LYS A 1 75 ? -3.251 -1.080 16.843 1.00 75.06 75 LYS A O 1
ATOM 577 N N . ARG A 1 76 ? -2.779 0.220 15.080 1.00 71.94 76 ARG A N 1
ATOM 578 C CA . ARG A 1 76 ? -3.142 1.486 15.745 1.00 71.94 76 ARG A CA 1
ATOM 579 C C . ARG A 1 76 ? -4.648 1.587 15.968 1.00 71.94 76 ARG A C 1
ATOM 581 O O . ARG A 1 76 ? -5.065 1.943 17.062 1.00 71.94 76 ARG A O 1
ATOM 588 N N . GLU A 1 77 ? -5.438 1.245 14.960 1.00 68.62 77 GLU A N 1
ATOM 589 C CA . GLU A 1 77 ? -6.900 1.213 15.018 1.00 68.62 77 GLU A CA 1
ATOM 590 C C . GLU A 1 77 ? -7.389 0.235 16.082 1.00 68.62 77 GLU A C 1
ATOM 592 O O . GLU A 1 77 ? -8.272 0.575 16.859 1.00 68.62 77 GLU A O 1
ATOM 597 N N . GLU A 1 78 ? -6.778 -0.946 16.173 1.00 65.00 78 GLU A N 1
ATOM 598 C CA . GLU A 1 78 ? -7.089 -1.938 17.201 1.00 65.00 78 GLU A CA 1
ATOM 599 C C . GLU A 1 78 ? -6.823 -1.403 18.610 1.00 65.00 78 GLU A C 1
ATOM 601 O O . GLU A 1 78 ? -7.688 -1.503 19.476 1.00 65.00 78 GLU A O 1
ATOM 606 N N . LYS A 1 79 ? -5.676 -0.750 18.835 1.00 64.75 79 LYS A N 1
ATOM 607 C CA . LYS A 1 79 ? -5.384 -0.106 20.125 1.00 64.75 79 LYS A CA 1
ATOM 608 C C . LYS A 1 79 ? -6.383 1.001 20.465 1.00 64.75 79 LYS A C 1
ATOM 610 O O . LYS A 1 79 ? -6.776 1.122 21.621 1.00 64.75 79 LYS A O 1
ATOM 615 N N . ILE A 1 80 ? -6.805 1.791 19.476 1.00 62.38 80 ILE A N 1
ATOM 616 C CA . ILE A 1 80 ? -7.803 2.852 19.666 1.00 62.38 80 ILE A CA 1
ATOM 617 C C . ILE A 1 80 ? -9.176 2.244 19.982 1.00 62.38 80 ILE A C 1
ATOM 619 O O . ILE A 1 80 ? -9.821 2.677 20.929 1.00 62.38 80 ILE A O 1
ATOM 623 N N . GLN A 1 81 ? -9.605 1.214 19.249 1.00 58.28 81 GLN A N 1
ATOM 624 C CA . GLN A 1 81 ? -10.876 0.524 19.491 1.00 58.28 81 GLN A CA 1
ATOM 625 C C . GLN A 1 81 ? -10.902 -0.131 20.876 1.00 58.28 81 GLN A C 1
ATOM 627 O O . GLN A 1 81 ? -11.891 0.016 21.585 1.00 58.28 81 GLN A O 1
ATOM 632 N N . LEU A 1 82 ? -9.809 -0.775 21.299 1.00 59.00 82 LEU A N 1
ATOM 633 C CA . LEU A 1 82 ? -9.669 -1.338 22.646 1.00 59.00 82 LEU A CA 1
ATOM 634 C C . LEU A 1 82 ? -9.666 -0.261 23.743 1.00 59.00 82 LEU A C 1
ATOM 636 O O . LEU A 1 82 ? -10.172 -0.510 24.833 1.00 59.00 82 LEU A O 1
ATOM 640 N N . SER A 1 83 ? -9.127 0.934 23.477 1.00 58.09 83 SER A N 1
ATOM 641 C CA . SER A 1 83 ? -9.199 2.064 24.417 1.00 58.09 83 SER A CA 1
ATOM 642 C C . SER A 1 83 ? -10.626 2.600 24.553 1.00 58.09 83 SER A C 1
ATOM 644 O O . SER A 1 83 ? -11.089 2.811 25.670 1.00 58.09 83 SER A O 1
ATOM 646 N N . VAL A 1 84 ? -11.341 2.751 23.432 1.00 57.34 84 VAL A N 1
ATOM 647 C CA . VAL A 1 84 ? -12.738 3.220 23.407 1.00 57.34 84 VAL A CA 1
ATOM 648 C C . VAL A 1 84 ? -13.674 2.204 24.068 1.00 57.34 84 VAL A C 1
ATOM 650 O O . VAL A 1 84 ? -14.554 2.592 24.830 1.00 57.34 84 VAL A O 1
ATOM 653 N N . LEU A 1 85 ? -13.471 0.902 23.833 1.00 55.44 85 LEU A N 1
ATOM 654 C CA . LEU A 1 85 ? -14.276 -0.154 24.459 1.00 55.44 85 LEU A CA 1
ATOM 655 C C . LEU A 1 85 ? -14.048 -0.246 25.977 1.00 55.44 85 LEU A C 1
ATOM 657 O O . LEU A 1 85 ? -14.962 -0.605 26.710 1.00 55.44 85 LEU A O 1
ATOM 661 N N . ASN A 1 86 ? -12.845 0.104 26.445 1.00 54.50 86 ASN A N 1
ATOM 662 C CA . ASN A 1 86 ? -12.510 0.178 27.869 1.00 54.50 86 ASN A CA 1
ATOM 663 C C . ASN A 1 86 ? -12.946 1.498 28.539 1.00 54.50 86 ASN A C 1
ATOM 665 O O . ASN A 1 86 ? -12.636 1.704 29.711 1.00 54.50 86 ASN A O 1
ATOM 669 N N . GLY A 1 87 ? -13.663 2.383 27.835 1.00 47.66 87 GLY A N 1
ATOM 670 C CA . GLY A 1 87 ? -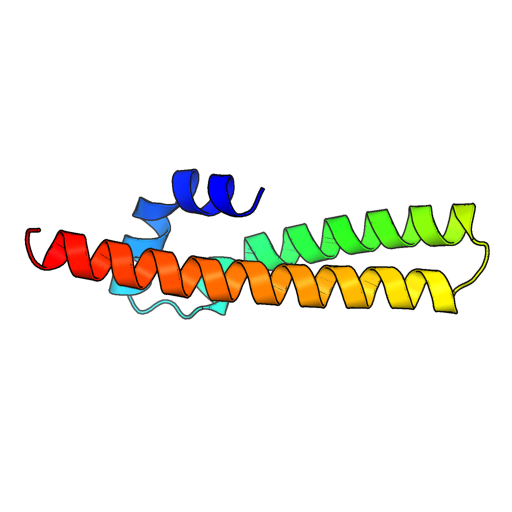14.282 3.571 28.431 1.00 47.66 87 GLY A CA 1
ATOM 671 C C . GLY A 1 87 ? -13.298 4.637 28.927 1.00 47.66 87 GLY A C 1
ATOM 672 O O . GLY A 1 87 ? -13.586 5.295 29.926 1.00 47.66 87 GLY A O 1
ATOM 673 N N . ARG A 1 88 ? -12.145 4.798 28.265 1.00 42.47 88 ARG A N 1
ATOM 674 C CA . ARG A 1 88 ? -11.218 5.922 28.487 1.00 42.47 88 ARG A CA 1
ATOM 675 C C . ARG A 1 88 ? -11.247 6.921 27.343 1.00 42.47 88 ARG A C 1
ATOM 677 O O . ARG A 1 88 ? -11.200 6.467 26.177 1.00 42.47 88 ARG A O 1
#